Protein AF-A0A524NMQ7-F1 (afdb_monomer_lite)

Sequence (102 aa):
METVDLGTKFLVAGKKDRVLHVRIDRAEKRNALTQGMYRGLKRAAIIDADDAELDPTEHFPFRHFEQCRKVVVAAVNGLCHAGGLNLVMFSDVKRSTSPSPA

Secondary structure (DSSP, 8-state):
-EEE--SSTTEEEEEETTEEEEEE--GGGTTPPPHHHHHHHHHHHHHHHT-TTS-TT--STTHHHHT-SS--EEEE-S---THHHHHHHTSSEEEEPPPPP-

Structure (mmCIF, N/CA/C/O backbone):
data_AF-A0A524NMQ7-F1
#
_entry.id   AF-A0A524NMQ7-F1
#
loop_
_atom_site.group_PDB
_atom_site.id
_atom_site.type_symbol
_atom_site.label_atom_id
_atom_site.label_alt_id
_atom_site.label_comp_id
_atom_site.label_asym_id
_atom_site.label_entity_id
_atom_site.label_seq_id
_atom_site.pdbx_PDB_ins_code
_atom_site.Cartn_x
_atom_site.Cartn_y
_atom_site.Cartn_z
_atom_site.occupancy
_atom_site.B_iso_or_equiv
_atom_site.auth_seq_id
_atom_site.auth_comp_id
_atom_site.auth_asym_id
_atom_site.auth_atom_id
_atom_site.pdbx_PDB_model_num
ATOM 1 N N . MET A 1 1 ? -18.344 5.979 -2.464 1.00 75.19 1 MET A N 1
ATOM 2 C CA . MET A 1 1 ? -16.996 5.647 -1.964 1.00 75.19 1 MET A CA 1
ATOM 3 C C . MET A 1 1 ? -16.263 6.961 -1.849 1.00 75.19 1 MET A C 1
ATOM 5 O O . MET A 1 1 ? -16.106 7.634 -2.858 1.00 75.19 1 MET A O 1
ATOM 9 N N . GLU A 1 2 ? -15.959 7.377 -0.629 1.00 90.62 2 GLU A N 1
ATOM 10 C CA . GLU A 1 2 ? -15.279 8.645 -0.359 1.00 90.62 2 GLU A CA 1
ATOM 11 C C . GLU A 1 2 ? -13.802 8.493 -0.726 1.00 90.62 2 GLU A C 1
ATOM 13 O O . GLU A 1 2 ? -13.149 7.571 -0.244 1.00 90.62 2 GLU A O 1
ATOM 18 N N . THR A 1 3 ? -13.280 9.330 -1.618 1.00 94.19 3 THR A N 1
ATOM 19 C CA . THR A 1 3 ? -11.879 9.254 -2.054 1.00 94.19 3 THR A CA 1
ATOM 20 C C . THR A 1 3 ? -10.942 9.765 -0.968 1.00 94.19 3 THR A C 1
ATOM 22 O O . THR A 1 3 ? -11.207 10.806 -0.373 1.00 94.19 3 THR A O 1
ATOM 25 N N . VAL A 1 4 ? -9.818 9.080 -0.757 1.00 94.69 4 VAL A N 1
ATOM 26 C CA . VAL A 1 4 ? -8.792 9.483 0.215 1.00 94.69 4 VAL A CA 1
ATOM 27 C C . VAL A 1 4 ? -7.484 9.759 -0.515 1.00 94.69 4 VAL A C 1
ATOM 29 O O . VAL A 1 4 ? -6.976 8.896 -1.228 1.00 94.69 4 VAL A O 1
ATOM 32 N N . ASP A 1 5 ? -6.922 10.952 -0.318 1.00 94.88 5 ASP A N 1
ATOM 33 C CA . ASP A 1 5 ? -5.612 11.301 -0.867 1.00 94.88 5 ASP A CA 1
ATOM 34 C C . ASP A 1 5 ? -4.474 10.777 0.024 1.00 94.88 5 ASP A C 1
ATOM 36 O O . ASP A 1 5 ? -4.349 11.128 1.202 1.00 94.88 5 ASP A O 1
ATOM 40 N N . LEU A 1 6 ? -3.620 9.941 -0.570 1.00 93.25 6 LEU A N 1
ATOM 41 C CA . LEU A 1 6 ? -2.434 9.363 0.062 1.00 93.25 6 LEU A CA 1
ATOM 42 C C . LEU A 1 6 ? -1.122 10.011 -0.418 1.00 93.25 6 LEU A C 1
ATOM 44 O O . LEU A 1 6 ? -0.041 9.535 -0.076 1.00 93.25 6 LEU A O 1
ATOM 48 N N . GLY A 1 7 ? -1.188 11.098 -1.194 1.00 94.00 7 GLY A N 1
ATOM 49 C CA . GLY A 1 7 ? -0.025 11.871 -1.639 1.00 94.00 7 GLY A CA 1
ATOM 50 C C . GLY A 1 7 ? 0.725 11.268 -2.832 1.00 94.00 7 GLY A C 1
ATOM 51 O O . GLY A 1 7 ? 1.857 11.660 -3.119 1.00 94.00 7 GLY A O 1
ATOM 52 N N . THR A 1 8 ? 0.135 10.298 -3.533 1.00 95.69 8 THR A N 1
ATOM 53 C CA . THR A 1 8 ? 0.691 9.735 -4.769 1.00 95.69 8 THR A CA 1
ATOM 54 C C . THR A 1 8 ? -0.403 9.175 -5.670 1.00 95.69 8 THR A C 1
ATOM 56 O O . THR A 1 8 ? -1.327 8.519 -5.203 1.00 95.69 8 THR A O 1
ATOM 59 N N . LYS A 1 9 ? -0.257 9.355 -6.988 1.00 96.44 9 LYS A N 1
ATOM 60 C CA . LYS A 1 9 ? -1.185 8.802 -7.990 1.00 96.44 9 LYS A CA 1
ATOM 61 C C . LYS A 1 9 ? -1.172 7.271 -8.085 1.00 96.44 9 LYS A C 1
ATOM 63 O O . LYS A 1 9 ? -2.077 6.693 -8.665 1.00 96.44 9 LYS A O 1
ATOM 68 N N . PHE A 1 10 ? -0.130 6.627 -7.554 1.00 97.50 10 PHE A N 1
ATOM 69 C CA . PHE A 1 10 ? 0.054 5.173 -7.628 1.00 97.50 10 PHE A CA 1
ATOM 70 C C . PHE A 1 10 ? -0.629 4.415 -6.479 1.00 97.50 10 PHE A C 1
ATOM 72 O O . PHE A 1 10 ? -0.513 3.193 -6.397 1.00 97.50 10 PHE A O 1
ATOM 79 N N . LEU A 1 11 ? -1.305 5.126 -5.573 1.00 96.88 11 LEU A N 1
ATOM 80 C CA . LEU A 1 11 ? -2.167 4.550 -4.548 1.00 96.88 11 LEU A CA 1
ATOM 81 C C . LEU A 1 11 ? -3.562 5.139 -4.721 1.00 96.88 11 LEU A C 1
ATOM 83 O O . LEU A 1 11 ? -3.785 6.316 -4.453 1.00 96.88 11 LEU A O 1
ATOM 87 N N . VAL A 1 12 ? -4.500 4.312 -5.164 1.00 97.69 12 VAL A N 1
ATOM 88 C CA . VAL A 1 12 ? -5.900 4.710 -5.312 1.00 97.69 12 VAL A CA 1
ATOM 89 C C . VAL A 1 12 ? -6.642 4.254 -4.071 1.00 97.69 12 VAL A C 1
ATOM 91 O O . VAL A 1 12 ? -6.759 3.050 -3.838 1.00 97.69 12 VAL A O 1
ATOM 94 N N . ALA A 1 13 ? -7.118 5.203 -3.269 1.00 96.88 13 ALA A N 1
ATOM 95 C CA . ALA A 1 13 ? -7.752 4.905 -1.997 1.00 96.88 13 ALA A CA 1
ATOM 96 C C . ALA A 1 13 ? -9.154 5.495 -1.871 1.00 96.88 13 ALA A C 1
ATOM 98 O O . ALA A 1 13 ? -9.449 6.589 -2.358 1.00 96.88 13 ALA A O 1
ATOM 99 N N . GLY A 1 14 ? -10.021 4.767 -1.174 1.00 96.50 14 GLY A N 1
ATOM 100 C CA . GLY A 1 14 ? -11.323 5.282 -0.791 1.00 96.50 14 GLY A CA 1
ATOM 101 C C . GLY A 1 14 ? -11.995 4.476 0.308 1.00 96.50 14 GLY A C 1
ATOM 102 O O . GLY A 1 14 ? -11.757 3.276 0.460 1.00 96.50 14 GLY A O 1
ATOM 103 N N . LYS A 1 15 ? -12.844 5.154 1.079 1.00 94.81 15 LYS A N 1
ATOM 104 C CA . LYS A 1 15 ? -13.618 4.571 2.172 1.00 94.81 15 LYS A CA 1
ATOM 105 C C . LYS A 1 15 ? -14.996 4.141 1.683 1.00 94.81 15 LYS A C 1
ATOM 107 O O . LYS A 1 15 ? -15.699 4.875 0.974 1.00 94.81 15 LYS A O 1
ATOM 112 N N . LYS A 1 16 ? -15.380 2.926 2.061 1.00 95.00 16 LYS A N 1
ATOM 113 C CA . LYS A 1 16 ? -16.709 2.358 1.829 1.00 95.00 16 LYS A CA 1
ATOM 114 C C . LYS A 1 16 ? -17.047 1.423 2.986 1.00 95.00 16 LYS A C 1
ATOM 116 O O . LYS A 1 16 ? -16.212 0.618 3.368 1.00 95.00 16 LYS A O 1
ATOM 121 N N . ASP A 1 17 ? -18.247 1.548 3.550 1.00 92.00 17 ASP A N 1
ATOM 122 C CA . ASP A 1 17 ? -18.782 0.633 4.572 1.00 92.00 17 ASP A CA 1
ATOM 123 C C . ASP A 1 17 ? -17.814 0.368 5.746 1.00 92.00 17 ASP A C 1
ATOM 125 O O . ASP A 1 17 ? -17.655 -0.759 6.202 1.00 92.00 17 ASP A O 1
ATOM 129 N N . ARG A 1 18 ? -17.158 1.435 6.239 1.00 90.50 18 ARG A N 1
ATOM 130 C CA . ARG A 1 18 ? -16.128 1.420 7.307 1.00 90.50 18 ARG A CA 1
ATOM 131 C C . ARG A 1 18 ? -14.807 0.726 6.953 1.00 90.50 18 ARG A C 1
ATOM 133 O O . ARG A 1 18 ? -13.976 0.534 7.834 1.00 90.50 18 ARG A O 1
ATOM 140 N N . VAL A 1 19 ? -14.586 0.416 5.680 1.00 93.50 19 VAL A N 1
ATOM 141 C CA . VAL A 1 19 ? -13.334 -0.143 5.168 1.00 93.50 19 VAL A CA 1
ATOM 142 C C . VAL A 1 19 ? -12.619 0.898 4.314 1.00 93.50 19 VAL A C 1
ATOM 144 O O . VAL A 1 19 ? -13.184 1.432 3.353 1.00 93.50 19 VAL A O 1
ATOM 147 N N . LEU A 1 20 ? -11.359 1.181 4.647 1.00 95.19 20 LEU A N 1
ATOM 148 C CA . LEU A 1 20 ? -10.455 1.886 3.748 1.00 95.19 20 LEU A CA 1
ATOM 149 C C . LEU A 1 20 ? -9.872 0.885 2.747 1.00 95.19 20 LEU A C 1
ATOM 151 O O . LEU A 1 20 ? -9.072 0.022 3.098 1.00 95.19 20 LEU A O 1
ATOM 155 N N . HIS A 1 21 ? -10.249 1.024 1.481 1.00 96.00 21 HIS A N 1
ATOM 156 C CA . HIS A 1 21 ? -9.632 0.272 0.399 1.00 96.00 21 HIS A CA 1
ATOM 157 C C . HIS A 1 21 ? -8.459 1.066 -0.160 1.00 96.00 21 HIS A C 1
ATOM 159 O O . HIS A 1 21 ? -8.629 2.227 -0.526 1.00 96.00 21 HIS A O 1
ATOM 165 N N . VAL A 1 22 ? -7.295 0.426 -0.277 1.00 96.19 22 VAL A N 1
ATOM 166 C CA . VAL A 1 22 ? -6.114 0.988 -0.940 1.00 96.19 22 VAL A CA 1
ATOM 167 C C . VAL A 1 22 ? -5.672 0.037 -2.041 1.00 96.19 22 VAL A C 1
ATOM 169 O O . VAL A 1 22 ? -5.381 -1.131 -1.790 1.00 96.19 22 VAL A O 1
ATOM 172 N N . ARG A 1 23 ? -5.613 0.537 -3.273 1.00 96.56 23 ARG A N 1
ATOM 173 C CA . ARG A 1 23 ? -5.141 -0.208 -4.439 1.00 96.56 23 ARG A CA 1
ATOM 174 C C . ARG A 1 23 ? -3.801 0.349 -4.891 1.00 96.56 23 ARG A C 1
ATOM 176 O O . ARG A 1 23 ? -3.689 1.534 -5.197 1.00 96.56 23 ARG A O 1
ATOM 183 N N . ILE A 1 24 ? -2.799 -0.522 -4.954 1.00 96.38 24 ILE A N 1
ATOM 184 C CA . ILE A 1 24 ? -1.503 -0.206 -5.553 1.00 96.38 24 ILE A CA 1
ATOM 185 C C . ILE A 1 24 ? -1.675 -0.255 -7.073 1.00 96.38 24 ILE A C 1
ATOM 187 O O . ILE A 1 24 ? -1.982 -1.311 -7.626 1.00 96.38 24 ILE A O 1
ATOM 191 N N . ASP A 1 25 ? -1.515 0.892 -7.726 1.00 97.12 25 ASP A N 1
ATOM 192 C CA . ASP A 1 25 ? -1.825 1.094 -9.142 1.00 97.12 25 ASP A CA 1
ATOM 193 C C . ASP A 1 25 ? -0.596 1.585 -9.909 1.00 97.12 25 ASP A C 1
ATOM 195 O O . ASP A 1 25 ? -0.471 2.757 -10.262 1.00 97.12 25 ASP A O 1
ATOM 199 N N . ARG A 1 26 ? 0.370 0.679 -10.090 1.00 96.44 26 ARG A N 1
ATOM 200 C CA . ARG A 1 26 ? 1.615 0.917 -10.833 1.00 96.44 26 ARG A CA 1
ATOM 201 C C . ARG A 1 26 ? 1.994 -0.321 -11.648 1.00 96.44 26 ARG A C 1
ATOM 203 O O . ARG A 1 26 ? 3.107 -0.858 -11.548 1.00 96.44 26 ARG A O 1
ATOM 210 N N . ALA A 1 27 ? 1.021 -0.837 -12.396 1.00 94.50 27 ALA A N 1
ATOM 211 C CA . ALA A 1 27 ? 1.122 -2.104 -13.116 1.00 94.50 27 ALA A CA 1
ATOM 212 C C . ALA A 1 27 ? 2.286 -2.124 -14.122 1.00 94.50 27 ALA A C 1
ATOM 214 O O . ALA A 1 27 ? 2.992 -3.126 -14.235 1.00 94.50 27 ALA A O 1
ATOM 215 N N . GLU A 1 28 ? 2.575 -0.991 -14.765 1.00 95.94 28 GLU A N 1
ATOM 216 C CA . GLU A 1 28 ? 3.662 -0.815 -15.732 1.00 95.94 28 GLU A CA 1
ATOM 217 C C . GLU A 1 28 ? 5.058 -1.010 -15.119 1.00 95.94 28 GLU A C 1
ATOM 219 O O . GLU A 1 28 ? 6.040 -1.240 -15.827 1.00 95.94 28 GLU A O 1
ATOM 224 N N . LYS A 1 29 ? 5.158 -0.953 -13.786 1.00 96.19 29 LYS A N 1
ATOM 225 C CA . LYS A 1 29 ? 6.369 -1.276 -13.018 1.00 96.19 29 LYS A CA 1
ATOM 226 C C . LYS A 1 29 ? 6.151 -2.442 -12.058 1.00 96.19 29 LYS A C 1
ATOM 228 O O . LYS A 1 29 ? 6.873 -2.550 -11.067 1.00 96.19 29 LYS A O 1
ATOM 233 N N . ARG A 1 30 ? 5.179 -3.318 -12.344 1.00 94.62 30 ARG A N 1
ATOM 234 C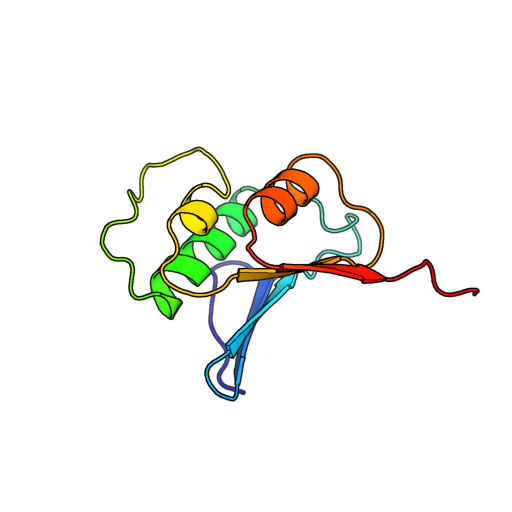 CA . ARG A 1 30 ? 4.839 -4.497 -11.526 1.00 94.62 30 ARG A CA 1
ATOM 235 C C . ARG A 1 30 ? 4.586 -4.139 -10.057 1.00 94.62 30 ARG A C 1
ATOM 237 O O . ARG A 1 30 ? 5.004 -4.864 -9.162 1.00 94.62 30 ARG A O 1
ATOM 244 N N . ASN A 1 31 ? 3.963 -2.986 -9.811 1.00 96.00 31 ASN A N 1
ATOM 245 C CA . ASN A 1 31 ? 3.681 -2.462 -8.474 1.00 96.00 31 ASN A CA 1
ATOM 246 C C . ASN A 1 31 ? 4.918 -2.270 -7.576 1.00 96.00 31 ASN A C 1
ATOM 248 O O . ASN A 1 31 ? 4.787 -2.209 -6.355 1.00 96.00 31 ASN A O 1
ATOM 252 N N . ALA A 1 32 ? 6.116 -2.115 -8.157 1.00 95.50 32 ALA A N 1
ATOM 253 C CA . ALA A 1 32 ? 7.315 -1.778 -7.394 1.00 95.50 32 ALA A CA 1
ATOM 254 C C . ALA A 1 32 ? 7.088 -0.482 -6.593 1.00 95.50 32 ALA A C 1
ATOM 256 O O . ALA A 1 32 ? 6.786 0.569 -7.169 1.00 95.50 32 ALA A O 1
ATOM 257 N N . LEU A 1 33 ? 7.223 -0.559 -5.269 1.00 93.38 33 LEU A N 1
ATOM 258 C CA . LEU A 1 33 ? 6.882 0.533 -4.362 1.00 93.38 33 LEU A CA 1
ATOM 259 C C . LEU A 1 33 ? 7.982 1.598 -4.343 1.00 93.38 33 LEU A C 1
ATOM 261 O O . LEU A 1 33 ? 9.164 1.299 -4.193 1.00 93.38 33 LEU A O 1
ATOM 265 N N . THR A 1 34 ? 7.580 2.856 -4.511 1.00 93.94 34 THR A N 1
ATOM 266 C CA . THR A 1 34 ? 8.464 4.023 -4.373 1.00 93.94 34 THR A CA 1
ATOM 267 C C . THR A 1 34 ? 8.398 4.582 -2.951 1.00 93.94 34 THR A C 1
ATOM 269 O O . THR A 1 34 ? 7.452 4.297 -2.216 1.00 93.94 34 THR A O 1
ATOM 272 N N . GLN A 1 35 ? 9.329 5.467 -2.580 1.00 90.75 35 GLN A N 1
ATOM 273 C CA . GLN A 1 35 ? 9.280 6.136 -1.273 1.00 90.75 35 GLN A CA 1
ATOM 274 C C . GLN A 1 35 ? 7.973 6.914 -1.050 1.00 90.75 35 GLN A C 1
ATOM 276 O O . GLN A 1 35 ? 7.437 6.922 0.056 1.00 90.75 35 GLN A O 1
ATOM 281 N N . GLY A 1 36 ? 7.428 7.536 -2.102 1.00 92.12 36 GLY A N 1
ATOM 282 C CA . GLY A 1 36 ? 6.131 8.213 -2.035 1.00 92.12 36 GLY A CA 1
ATOM 283 C C . GLY A 1 36 ? 4.982 7.252 -1.720 1.00 92.12 36 GLY A C 1
ATOM 284 O O . GLY A 1 36 ? 4.091 7.593 -0.952 1.00 92.12 36 GLY A O 1
ATOM 285 N N . MET A 1 37 ? 5.039 6.023 -2.235 1.00 93.56 37 MET A N 1
ATOM 286 C CA . MET A 1 37 ? 4.038 4.993 -1.946 1.00 93.56 37 MET A CA 1
ATOM 287 C C . MET A 1 37 ? 4.179 4.443 -0.524 1.00 93.56 37 MET A C 1
ATOM 289 O O . MET A 1 37 ? 3.168 4.268 0.145 1.00 93.56 37 MET A O 1
ATOM 293 N N . TYR A 1 38 ? 5.399 4.242 -0.011 1.00 91.38 38 TYR A N 1
ATOM 294 C CA . TYR A 1 38 ? 5.581 3.865 1.399 1.00 91.38 38 TYR A CA 1
ATOM 295 C C . TYR A 1 38 ? 4.998 4.921 2.348 1.00 91.38 38 TYR A C 1
ATOM 297 O O . TYR A 1 38 ? 4.260 4.581 3.271 1.00 91.38 38 TYR A O 1
ATOM 305 N N . ARG A 1 39 ? 5.249 6.211 2.078 1.00 89.06 39 ARG A N 1
ATOM 306 C CA . ARG A 1 39 ? 4.649 7.318 2.844 1.00 89.06 39 ARG A CA 1
ATOM 307 C C . ARG A 1 39 ? 3.124 7.341 2.729 1.00 89.06 39 ARG A C 1
ATOM 309 O O . ARG A 1 39 ? 2.451 7.578 3.726 1.00 89.06 39 ARG A O 1
ATOM 316 N N . GLY A 1 40 ? 2.579 7.069 1.545 1.00 91.44 40 GLY A N 1
ATOM 317 C CA . GLY A 1 40 ? 1.133 7.009 1.341 1.00 91.44 40 GLY A CA 1
ATOM 318 C C . GLY A 1 40 ? 0.461 5.845 2.075 1.00 91.44 40 GLY A C 1
ATOM 319 O O . GLY A 1 40 ? -0.593 6.032 2.674 1.00 91.44 40 GLY A O 1
ATOM 320 N N . LEU A 1 41 ? 1.094 4.669 2.118 1.00 90.56 41 LEU A N 1
ATOM 321 C CA . LEU A 1 41 ? 0.609 3.527 2.903 1.00 90.56 41 LEU A CA 1
ATOM 322 C C . LEU A 1 41 ? 0.663 3.807 4.411 1.00 90.56 41 LEU A C 1
ATOM 324 O O . LEU A 1 41 ? -0.301 3.521 5.115 1.00 90.56 41 LEU A O 1
ATOM 328 N N . LYS A 1 42 ? 1.727 4.458 4.896 1.00 87.31 42 LYS A N 1
ATOM 329 C CA . LYS A 1 42 ? 1.798 4.956 6.280 1.00 87.31 42 LYS A CA 1
ATOM 330 C C . LYS A 1 42 ? 0.661 5.935 6.590 1.00 87.31 42 LYS A C 1
ATOM 332 O O . LYS A 1 42 ? -0.011 5.810 7.608 1.00 87.31 42 LYS A O 1
ATOM 337 N N . ARG A 1 43 ? 0.406 6.886 5.688 1.00 88.06 43 ARG A N 1
ATOM 338 C CA . ARG A 1 43 ? -0.693 7.854 5.817 1.00 88.06 43 ARG A CA 1
ATOM 339 C C . ARG A 1 43 ? -2.065 7.174 5.860 1.00 88.06 43 ARG A C 1
ATOM 341 O O . ARG A 1 43 ? -2.924 7.631 6.605 1.00 88.06 43 ARG A O 1
ATOM 348 N N . ALA A 1 44 ? -2.262 6.088 5.112 1.00 89.81 44 ALA A N 1
ATOM 349 C CA . ALA A 1 44 ? -3.498 5.307 5.150 1.00 89.81 44 ALA A CA 1
ATOM 350 C C . ALA A 1 44 ? -3.765 4.716 6.545 1.00 89.81 44 ALA A C 1
ATOM 352 O O . ALA A 1 44 ? -4.888 4.828 7.034 1.00 89.81 44 ALA A O 1
ATOM 353 N N . ALA A 1 45 ? -2.735 4.156 7.194 1.00 86.06 45 ALA A N 1
ATOM 354 C CA . ALA A 1 45 ? -2.840 3.640 8.560 1.00 86.06 45 ALA A CA 1
ATOM 355 C C . ALA A 1 45 ? -3.211 4.75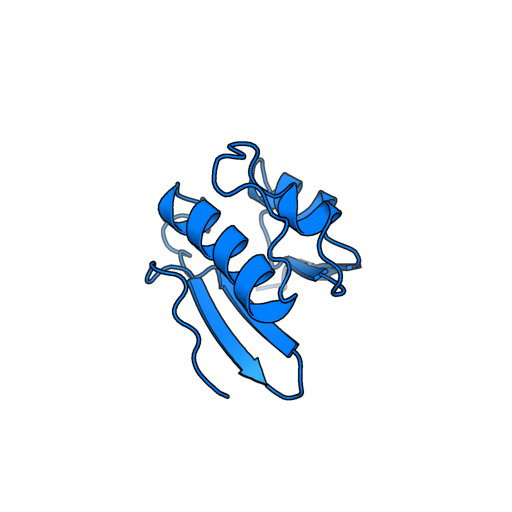2 9.555 1.00 86.06 45 ALA A C 1
ATOM 357 O O . ALA A 1 45 ? -4.186 4.611 10.284 1.00 86.06 45 ALA A O 1
ATOM 358 N N . ILE A 1 46 ? -2.510 5.892 9.508 1.00 84.06 46 ILE A N 1
ATOM 359 C CA . ILE A 1 46 ? -2.759 7.035 10.407 1.00 84.06 46 ILE A CA 1
ATOM 360 C C . ILE A 1 46 ? -4.191 7.573 10.249 1.00 84.06 46 ILE A C 1
ATOM 362 O O . ILE A 1 46 ? -4.906 7.719 11.234 1.00 84.06 46 ILE A O 1
ATOM 366 N N . ILE A 1 47 ? -4.629 7.849 9.012 1.00 84.69 47 ILE A N 1
ATOM 367 C CA . ILE A 1 47 ? -5.944 8.460 8.735 1.00 84.69 47 ILE A CA 1
ATOM 368 C C . ILE A 1 47 ? -7.097 7.544 9.133 1.00 84.69 47 ILE A C 1
ATOM 370 O O . ILE A 1 47 ? -8.173 8.023 9.495 1.00 84.69 47 ILE A O 1
ATOM 374 N N . ASP A 1 48 ? -6.937 6.233 8.959 1.00 84.00 48 ASP A N 1
ATOM 375 C CA . ASP A 1 48 ? -8.037 5.319 9.219 1.00 84.00 48 ASP A CA 1
ATOM 376 C C . ASP A 1 48 ? -8.053 4.820 10.658 1.00 84.00 48 ASP A C 1
ATOM 378 O O . ASP A 1 48 ? -9.124 4.807 11.258 1.00 84.00 48 ASP A O 1
ATOM 382 N N . ALA A 1 49 ? -6.911 4.439 11.226 1.00 79.12 49 ALA A N 1
ATOM 383 C CA . ALA A 1 49 ? -6.839 3.902 12.583 1.00 79.12 49 ALA A CA 1
ATOM 384 C C . ALA A 1 49 ? -6.822 4.981 13.684 1.00 79.12 49 ALA A C 1
ATOM 386 O O . ALA A 1 49 ? -6.900 4.638 14.867 1.00 79.12 49 ALA A O 1
ATOM 387 N N . ASP A 1 50 ? -6.754 6.264 13.299 1.00 71.12 50 ASP A N 1
ATOM 388 C CA . ASP A 1 50 ? -6.582 7.408 14.209 1.00 71.12 50 ASP A CA 1
ATOM 389 C C . ASP A 1 50 ? -5.371 7.213 15.143 1.00 71.12 50 ASP A C 1
ATOM 391 O O . ASP A 1 50 ? -5.369 7.545 16.331 1.00 71.12 50 ASP A O 1
ATOM 395 N N . ASP A 1 51 ? -4.337 6.555 14.613 1.00 67.38 51 ASP A N 1
ATOM 396 C CA . ASP A 1 51 ? -3.139 6.181 15.356 1.00 67.38 51 ASP A CA 1
ATOM 397 C C . ASP A 1 51 ? -2.157 7.361 15.370 1.00 67.38 51 ASP A C 1
ATOM 399 O O . ASP A 1 51 ? -1.177 7.416 14.624 1.00 67.38 51 ASP A O 1
ATOM 403 N N . ALA A 1 52 ? -2.449 8.334 16.238 1.00 61.09 52 ALA A N 1
ATOM 404 C CA . ALA A 1 52 ? -1.609 9.507 16.486 1.00 61.09 52 ALA A CA 1
ATOM 405 C C . ALA A 1 52 ? -0.237 9.164 17.108 1.00 61.09 52 ALA A C 1
ATOM 407 O O . ALA A 1 52 ? 0.665 9.998 17.083 1.00 61.09 52 ALA A O 1
ATOM 408 N N . GLU A 1 53 ? -0.064 7.947 17.636 1.00 58.62 53 GLU A N 1
ATOM 409 C CA . GLU A 1 53 ? 1.198 7.479 18.235 1.00 58.62 53 GLU A CA 1
ATOM 410 C C . GLU A 1 53 ? 2.207 6.927 17.215 1.00 58.62 53 GLU A C 1
ATOM 412 O O . GLU A 1 53 ? 3.320 6.546 17.577 1.00 58.62 53 GLU A O 1
ATOM 417 N N . LEU A 1 54 ? 1.859 6.890 15.926 1.00 64.06 54 LEU A N 1
ATOM 418 C CA . LEU A 1 54 ? 2.774 6.412 14.893 1.00 64.06 54 LEU A CA 1
ATOM 419 C C . LEU A 1 54 ? 3.890 7.434 14.668 1.00 64.06 54 LEU A C 1
ATOM 421 O O . LEU A 1 54 ? 3.663 8.494 14.084 1.00 64.06 54 LEU A O 1
ATOM 425 N N . ASP A 1 55 ? 5.115 7.075 15.063 1.00 67.00 55 ASP A N 1
ATOM 426 C CA . ASP A 1 55 ? 6.301 7.910 14.866 1.00 67.00 55 ASP A CA 1
ATOM 427 C C . ASP A 1 55 ? 6.428 8.314 13.379 1.00 67.00 55 ASP A C 1
ATOM 429 O O . ASP A 1 55 ? 6.644 7.452 12.507 1.00 67.00 55 ASP A O 1
ATOM 433 N N . PRO A 1 56 ? 6.297 9.614 13.040 1.00 59.66 56 PRO A N 1
ATOM 434 C CA . PRO A 1 56 ? 6.380 10.103 11.668 1.00 59.66 56 PRO A CA 1
ATOM 435 C C . PRO A 1 56 ? 7.781 9.917 11.070 1.00 59.66 56 PRO A C 1
ATOM 437 O O . PRO A 1 56 ? 7.899 9.833 9.843 1.00 59.66 56 PRO A O 1
ATOM 440 N N . THR A 1 57 ? 8.802 9.753 11.910 1.00 65.62 57 THR A N 1
ATOM 441 C CA . THR A 1 57 ? 10.202 9.523 11.548 1.00 65.62 57 THR A CA 1
ATOM 442 C C . THR A 1 57 ? 10.576 8.049 11.434 1.00 65.62 57 THR A C 1
ATOM 444 O O . THR A 1 57 ? 11.667 7.763 10.957 1.00 65.62 57 THR A O 1
ATOM 447 N N . GLU A 1 58 ? 9.693 7.100 11.762 1.00 69.19 58 GLU A N 1
ATOM 448 C CA . GLU A 1 58 ? 9.993 5.675 11.576 1.00 69.19 58 GLU A CA 1
ATOM 449 C C . GLU A 1 58 ? 10.214 5.378 10.081 1.00 69.19 58 GLU A C 1
ATOM 451 O O . GLU A 1 58 ? 9.305 5.537 9.250 1.00 69.19 58 GLU A O 1
ATOM 456 N N . HIS A 1 59 ? 11.446 4.973 9.752 1.00 65.94 59 HIS A N 1
ATOM 457 C CA . HIS A 1 59 ? 11.902 4.672 8.390 1.00 65.94 59 HIS A CA 1
ATOM 458 C C . HIS A 1 59 ? 11.669 3.214 7.997 1.00 65.94 59 HIS A C 1
ATOM 460 O O . HIS A 1 59 ? 11.823 2.888 6.820 1.00 65.94 59 HIS A O 1
ATOM 466 N N . PHE A 1 60 ? 11.304 2.346 8.946 1.00 67.56 60 PHE A N 1
ATOM 467 C CA . PHE A 1 60 ? 10.999 0.949 8.668 1.00 67.56 60 PHE A CA 1
ATOM 468 C C . PHE A 1 60 ? 9.635 0.852 7.978 1.00 67.56 60 PHE A C 1
ATOM 470 O O . PHE A 1 60 ? 8.597 1.070 8.610 1.00 67.56 60 PHE A O 1
ATOM 477 N N . PRO A 1 61 ? 9.606 0.567 6.664 1.00 64.56 61 PRO A N 1
ATOM 478 C CA . PRO A 1 61 ? 8.355 0.512 5.935 1.00 64.56 61 PRO A CA 1
ATOM 479 C C . PRO A 1 61 ? 7.513 -0.640 6.499 1.00 64.56 61 PRO A C 1
ATOM 481 O O . PRO A 1 61 ? 8.034 -1.729 6.724 1.00 64.56 61 PRO A O 1
ATOM 484 N N . PHE A 1 62 ? 6.218 -0.383 6.704 1.00 71.88 62 PHE A N 1
ATOM 485 C CA . PHE A 1 62 ? 5.177 -1.345 7.115 1.00 71.88 62 PHE A CA 1
ATOM 486 C C . PHE A 1 62 ? 5.069 -1.715 8.591 1.00 71.88 62 PHE A C 1
ATOM 488 O O . PHE A 1 62 ? 4.047 -2.286 8.960 1.00 71.88 62 PHE A O 1
ATOM 495 N N . ARG A 1 63 ? 6.006 -1.309 9.453 1.00 75.38 63 ARG A N 1
ATOM 496 C CA . ARG A 1 63 ? 5.870 -1.522 10.904 1.00 75.38 63 ARG A CA 1
ATOM 497 C C . ARG A 1 63 ? 4.616 -0.860 11.488 1.00 75.38 63 ARG A C 1
ATOM 499 O O . ARG A 1 63 ? 4.008 -1.379 12.412 1.00 75.38 63 ARG A O 1
ATOM 506 N N . HIS A 1 64 ? 4.160 0.242 10.889 1.00 75.06 64 HIS A N 1
ATOM 507 C CA . HIS A 1 64 ? 2.896 0.884 11.265 1.00 75.06 64 HIS A CA 1
ATOM 508 C C . HIS A 1 64 ? 1.678 -0.030 11.100 1.00 75.06 64 HIS A C 1
ATOM 510 O O . HIS A 1 64 ? 0.693 0.168 11.795 1.00 75.06 64 HIS A O 1
ATOM 516 N N . PHE A 1 65 ? 1.728 -1.023 10.206 1.00 82.44 65 PHE A N 1
ATOM 517 C CA . PHE A 1 65 ? 0.647 -1.999 10.071 1.00 82.44 65 PHE A CA 1
ATOM 518 C C . PHE A 1 65 ? 0.664 -3.047 11.186 1.00 82.44 65 PHE A C 1
ATOM 520 O O . PHE A 1 65 ? -0.405 -3.480 11.589 1.00 82.44 65 PHE A O 1
ATOM 527 N N . GLU A 1 66 ? 1.832 -3.369 11.751 1.00 80.25 66 GLU A N 1
ATOM 528 C CA . GLU A 1 66 ? 1.952 -4.236 12.935 1.00 80.25 66 GLU A CA 1
ATOM 529 C C . GLU A 1 66 ? 1.282 -3.623 14.174 1.00 80.25 66 GLU A C 1
ATOM 531 O O . GLU A 1 66 ? 0.745 -4.331 15.019 1.00 80.25 66 GLU A O 1
ATOM 536 N N . GLN A 1 67 ? 1.324 -2.294 14.284 1.00 78.50 67 GLN A N 1
ATOM 537 C CA . GLN A 1 67 ? 0.800 -1.536 15.425 1.00 78.50 67 GLN A CA 1
ATOM 538 C C . GLN A 1 67 ? -0.587 -0.938 15.162 1.00 78.50 67 GLN A C 1
ATOM 540 O O . GLN A 1 67 ? -1.152 -0.283 16.035 1.00 78.50 67 GLN A O 1
ATOM 545 N N . CYS A 1 68 ? -1.126 -1.140 13.959 1.00 83.19 68 CYS A N 1
ATOM 546 C CA . CYS A 1 68 ? -2.397 -0.572 13.546 1.00 83.19 68 CYS A CA 1
ATOM 547 C C . CYS A 1 68 ? -3.532 -1.163 14.387 1.00 83.19 68 CYS A C 1
ATOM 549 O O . CYS A 1 68 ? -3.727 -2.376 14.423 1.00 83.19 68 CYS A O 1
ATOM 551 N N . ARG A 1 69 ? -4.349 -0.312 15.018 1.00 86.31 69 ARG A N 1
ATOM 552 C CA . ARG A 1 69 ? -5.503 -0.781 15.821 1.00 86.31 69 ARG A CA 1
ATOM 553 C C . ARG A 1 69 ? -6.648 -1.366 14.988 1.00 86.31 69 ARG A C 1
ATOM 555 O O . ARG A 1 69 ? -7.613 -1.897 15.538 1.00 86.31 69 ARG A O 1
ATOM 562 N N . LYS A 1 70 ? -6.579 -1.237 13.662 1.00 89.12 70 LYS A N 1
ATOM 563 C CA . LYS A 1 70 ? -7.553 -1.786 12.714 1.00 89.12 70 LYS A CA 1
ATOM 564 C C . LYS A 1 70 ? -6.993 -3.004 11.997 1.00 89.12 70 LYS A C 1
ATOM 566 O O . LYS A 1 70 ? -5.833 -2.997 11.609 1.00 89.12 70 LYS A O 1
ATOM 571 N N . VAL A 1 71 ? -7.871 -3.970 11.721 1.00 92.38 71 VAL A N 1
ATOM 572 C CA . VAL A 1 71 ? -7.542 -5.170 10.940 1.00 92.38 71 VAL A CA 1
ATOM 573 C C . VAL A 1 71 ? -7.082 -4.786 9.530 1.00 92.38 71 VAL A C 1
ATOM 575 O O . VAL A 1 71 ? -7.849 -4.216 8.748 1.00 92.38 71 VAL A O 1
ATOM 578 N N . VAL A 1 72 ? -5.850 -5.147 9.186 1.00 93.44 72 VAL A N 1
ATOM 579 C CA . VAL A 1 72 ? -5.238 -4.944 7.872 1.00 93.44 72 VAL A CA 1
ATOM 580 C C . VAL A 1 72 ? -5.390 -6.214 7.037 1.00 93.44 72 VAL A C 1
ATOM 582 O O . VAL A 1 72 ? -4.902 -7.286 7.397 1.00 93.44 72 VAL A O 1
ATOM 585 N N . VAL A 1 73 ? -6.037 -6.097 5.876 1.00 95.44 73 VAL A N 1
ATOM 586 C CA . VAL A 1 73 ? -6.212 -7.211 4.930 1.00 95.44 73 VAL A CA 1
ATOM 587 C C . VAL A 1 73 ? -5.370 -6.975 3.680 1.00 95.44 73 VAL A C 1
ATOM 589 O O . VAL A 1 73 ? -5.615 -6.029 2.930 1.00 95.44 73 VAL A O 1
ATOM 592 N N . ALA A 1 74 ? -4.412 -7.862 3.412 1.00 95.50 74 ALA A N 1
ATOM 593 C CA . ALA A 1 74 ? -3.622 -7.849 2.186 1.00 95.50 74 ALA A CA 1
ATOM 594 C C . ALA A 1 74 ? -4.197 -8.828 1.150 1.00 95.50 74 ALA A C 1
ATOM 596 O O . ALA A 1 74 ? -4.199 -10.046 1.345 1.00 95.50 74 ALA A O 1
ATOM 597 N N . ALA A 1 75 ? -4.652 -8.289 0.018 1.00 96.25 75 ALA A N 1
ATOM 598 C CA . ALA A 1 75 ? -5.080 -9.064 -1.143 1.00 96.25 75 ALA A CA 1
ATOM 599 C C . ALA A 1 75 ? -4.010 -8.999 -2.244 1.00 96.25 75 ALA A C 1
ATOM 601 O O . ALA A 1 75 ? -3.763 -7.943 -2.828 1.00 96.25 75 ALA A O 1
ATOM 602 N N . VAL A 1 76 ? -3.373 -10.133 -2.526 1.00 94.88 76 VAL A N 1
ATOM 603 C CA . VAL A 1 76 ? -2.258 -10.256 -3.470 1.00 94.88 76 VAL A CA 1
ATOM 604 C C . VAL A 1 76 ? -2.741 -10.911 -4.759 1.00 94.88 76 VAL A C 1
ATOM 606 O O . VAL A 1 76 ? -3.141 -12.075 -4.762 1.00 94.88 76 VAL A O 1
ATOM 609 N N . ASN A 1 77 ? -2.651 -10.170 -5.864 1.00 92.81 77 ASN A N 1
ATOM 610 C CA . ASN A 1 77 ? -2.928 -10.672 -7.207 1.00 92.81 77 ASN A CA 1
ATOM 611 C C . ASN A 1 77 ? -1.624 -10.759 -8.016 1.00 92.81 77 ASN A C 1
ATOM 613 O O . ASN A 1 77 ? -1.257 -9.822 -8.726 1.00 92.81 77 ASN A O 1
ATOM 617 N N . GLY A 1 78 ? -0.898 -11.869 -7.861 1.00 90.44 78 GLY A N 1
ATOM 618 C CA . GLY A 1 78 ? 0.346 -12.141 -8.584 1.00 90.44 78 GLY A CA 1
ATOM 619 C C . GLY A 1 78 ? 1.614 -11.928 -7.753 1.00 90.44 78 GLY A C 1
ATOM 620 O O . GLY A 1 78 ? 1.716 -12.403 -6.624 1.00 90.44 78 GLY A O 1
ATOM 621 N N . LEU A 1 79 ? 2.619 -11.273 -8.344 1.00 91.56 79 LEU A N 1
ATOM 622 C CA . LEU A 1 79 ? 3.966 -11.164 -7.772 1.00 91.56 79 LEU A CA 1
ATOM 623 C C . LEU A 1 79 ? 3.972 -10.418 -6.430 1.00 91.56 79 LEU A C 1
ATOM 625 O O . LEU A 1 79 ? 3.477 -9.299 -6.320 1.00 91.56 79 LEU A O 1
ATOM 629 N N . CYS A 1 80 ? 4.625 -11.015 -5.434 1.00 93.62 80 CYS A N 1
ATOM 630 C CA . CYS A 1 80 ? 4.793 -10.45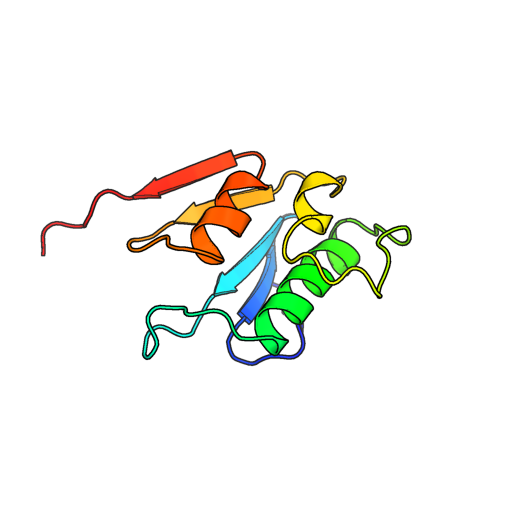2 -4.101 1.00 93.62 80 CYS A CA 1
ATOM 631 C C . CYS A 1 80 ? 6.241 -10.657 -3.643 1.00 93.62 80 CYS A C 1
ATOM 633 O O . CYS A 1 80 ? 6.618 -11.739 -3.204 1.00 93.62 80 CYS A O 1
ATOM 635 N N . HIS A 1 81 ? 7.081 -9.635 -3.817 1.00 92.75 81 HIS A N 1
ATOM 636 C CA . HIS A 1 81 ? 8.519 -9.720 -3.547 1.00 92.75 81 HIS A CA 1
ATOM 637 C C . HIS A 1 81 ? 8.995 -8.503 -2.743 1.00 92.75 81 HIS A C 1
ATOM 639 O O . HIS A 1 81 ? 8.454 -7.404 -2.896 1.00 92.75 81 HIS A O 1
ATOM 645 N N . ALA A 1 82 ? 10.028 -8.695 -1.915 1.00 91.44 82 ALA A N 1
ATOM 646 C CA . ALA A 1 82 ? 10.696 -7.654 -1.129 1.00 91.44 82 ALA A CA 1
ATOM 647 C 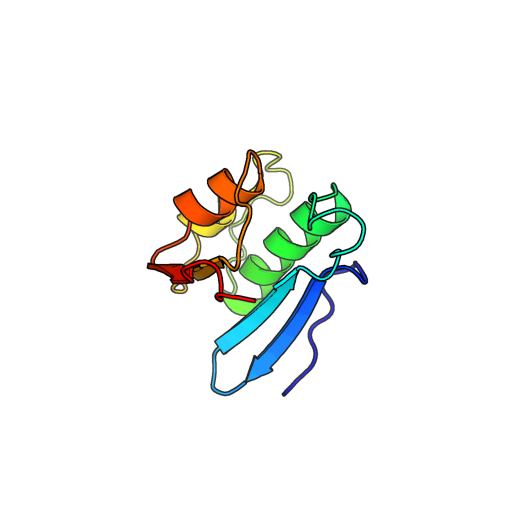C . ALA A 1 82 ? 9.691 -6.806 -0.333 1.00 91.44 82 ALA A C 1
ATOM 649 O O . ALA A 1 82 ? 8.995 -7.337 0.528 1.00 91.44 82 ALA A O 1
ATOM 650 N N . GLY A 1 83 ? 9.573 -5.509 -0.637 1.00 88.81 83 GLY A N 1
ATOM 651 C CA . GLY A 1 83 ? 8.639 -4.614 0.047 1.00 88.81 83 GLY A CA 1
ATOM 652 C C . GLY A 1 83 ? 7.182 -5.083 -0.026 1.00 88.81 83 GLY A C 1
ATOM 653 O O . GLY A 1 83 ? 6.451 -4.938 0.945 1.00 88.81 83 GLY A O 1
ATOM 654 N N . GLY A 1 84 ? 6.770 -5.716 -1.130 1.00 90.75 84 GLY A N 1
ATOM 655 C CA . GLY A 1 84 ? 5.429 -6.294 -1.240 1.00 90.75 84 GLY A CA 1
ATOM 656 C C . GLY A 1 84 ? 5.212 -7.481 -0.296 1.00 90.75 84 GLY A C 1
ATOM 657 O O . GLY A 1 84 ? 4.138 -7.601 0.281 1.00 90.75 84 GLY A O 1
ATOM 658 N N . LEU A 1 85 ? 6.236 -8.319 -0.094 1.00 92.00 85 LEU A N 1
ATOM 659 C CA . LEU A 1 85 ? 6.175 -9.434 0.857 1.00 92.00 85 LEU A CA 1
ATOM 660 C C . LEU A 1 85 ? 6.154 -8.918 2.297 1.00 92.00 85 LEU A C 1
ATOM 662 O O . LEU A 1 85 ? 5.364 -9.390 3.100 1.00 92.00 85 LEU A O 1
ATOM 666 N N . ASN A 1 86 ? 6.967 -7.908 2.598 1.00 90.69 86 ASN A N 1
ATOM 667 C CA . ASN A 1 86 ? 7.008 -7.260 3.904 1.00 90.69 86 ASN A CA 1
ATOM 668 C C . ASN A 1 86 ? 5.623 -6.679 4.289 1.00 90.69 86 ASN A C 1
ATOM 670 O O . ASN A 1 86 ? 5.085 -7.022 5.340 1.00 90.69 86 ASN A O 1
ATOM 674 N N . LEU A 1 87 ? 4.976 -5.937 3.378 1.00 89.75 87 LEU A N 1
ATOM 675 C CA . LEU A 1 87 ? 3.593 -5.462 3.547 1.00 89.75 87 LEU A CA 1
ATOM 676 C C . LE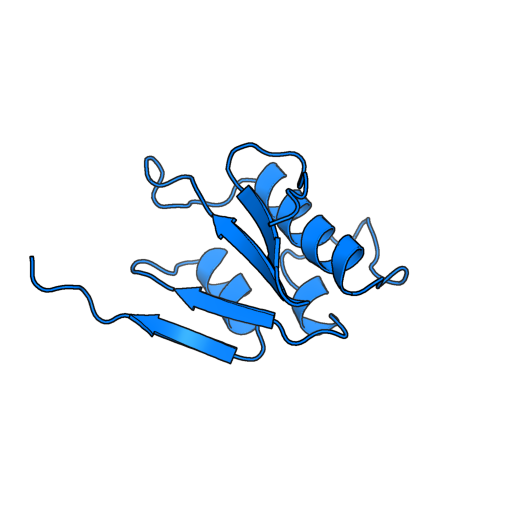U A 1 87 ? 2.614 -6.596 3.896 1.00 89.75 87 LEU A C 1
ATOM 678 O O . LEU A 1 87 ? 1.765 -6.443 4.768 1.00 89.75 87 LEU A O 1
ATOM 682 N N . VAL A 1 88 ? 2.718 -7.731 3.203 1.00 92.81 88 VAL A N 1
ATOM 683 C CA . VAL A 1 88 ? 1.846 -8.892 3.427 1.00 92.81 88 VAL A CA 1
ATOM 684 C C . VAL A 1 88 ? 2.129 -9.543 4.779 1.00 92.81 88 VAL A C 1
ATOM 686 O O . VAL A 1 88 ? 1.184 -9.905 5.478 1.00 92.81 88 VAL A O 1
ATOM 689 N N . MET A 1 89 ? 3.397 -9.654 5.178 1.00 91.50 89 MET A N 1
ATOM 690 C CA . MET A 1 89 ? 3.788 -10.249 6.459 1.00 91.50 89 MET A CA 1
ATOM 691 C C . MET A 1 89 ? 3.245 -9.465 7.661 1.00 91.50 89 MET A C 1
ATOM 693 O O . MET A 1 89 ? 2.802 -10.097 8.615 1.00 91.50 89 MET A O 1
ATOM 697 N N . PHE A 1 90 ? 3.202 -8.131 7.584 1.00 90.00 90 PHE A N 1
ATOM 698 C CA . PHE A 1 90 ? 2.660 -7.268 8.646 1.00 90.00 90 PHE A CA 1
ATOM 699 C C . PHE A 1 90 ? 1.148 -7.025 8.579 1.00 90.00 90 PHE A C 1
ATOM 701 O O . PHE A 1 90 ? 0.608 -6.337 9.437 1.00 90.00 90 PHE A O 1
ATOM 708 N N . SER A 1 91 ? 0.447 -7.558 7.576 1.00 91.12 91 SER A N 1
ATOM 709 C CA . SER A 1 91 ? -1.022 -7.548 7.597 1.00 91.12 91 SER A CA 1
ATOM 710 C C . SER A 1 91 ? -1.560 -8.592 8.578 1.00 91.12 91 SER A C 1
ATOM 712 O O . SER A 1 91 ? -0.850 -9.533 8.923 1.00 91.12 91 SER A O 1
ATOM 714 N N . ASP A 1 92 ? -2.822 -8.500 8.985 1.00 93.88 92 ASP A N 1
ATOM 715 C CA . ASP A 1 92 ? -3.463 -9.530 9.808 1.00 93.88 92 ASP A CA 1
ATOM 716 C C . ASP A 1 92 ? -3.898 -10.709 8.936 1.00 93.88 92 ASP A C 1
ATOM 718 O O . ASP A 1 92 ? -3.489 -11.857 9.141 1.00 93.88 92 ASP A O 1
ATOM 722 N N . VAL A 1 93 ? -4.662 -10.405 7.883 1.00 95.44 93 VAL A N 1
ATOM 723 C CA . VAL A 1 93 ? -5.267 -11.390 6.983 1.00 95.44 93 VAL A CA 1
ATOM 724 C C . VAL A 1 93 ? -4.647 -11.284 5.598 1.00 95.44 93 VAL A C 1
ATOM 726 O O . VAL A 1 93 ? -4.620 -10.216 4.989 1.00 95.44 93 VAL A O 1
ATOM 729 N N . LYS A 1 94 ? -4.203 -12.424 5.067 1.00 95.19 94 LYS A N 1
ATOM 730 C CA . LYS A 1 94 ? -3.557 -12.528 3.758 1.00 95.19 94 LYS A CA 1
ATOM 731 C C . LYS A 1 94 ? -4.410 -13.387 2.839 1.00 95.19 94 LYS A C 1
ATOM 733 O O . LYS A 1 94 ? -4.735 -14.522 3.181 1.00 95.19 94 LYS A O 1
ATOM 738 N N . ARG A 1 95 ? -4.731 -12.873 1.654 1.00 94.88 95 ARG A N 1
ATOM 739 C CA . ARG A 1 95 ? -5.371 -13.639 0.580 1.00 94.88 95 ARG A CA 1
ATOM 740 C C . ARG A 1 95 ? -4.545 -13.513 -0.688 1.00 94.88 95 ARG A C 1
ATOM 742 O O . ARG A 1 95 ? -4.331 -12.406 -1.173 1.00 94.88 95 ARG A O 1
ATOM 749 N N . SER A 1 96 ? -4.151 -14.640 -1.261 1.00 92.88 96 SER A N 1
ATOM 750 C CA . SER A 1 96 ? -3.608 -14.704 -2.614 1.00 92.88 96 SER A CA 1
ATOM 751 C C . SER A 1 96 ? -4.651 -15.270 -3.571 1.00 92.88 96 SER A C 1
ATOM 753 O O . SER A 1 96 ? -5.501 -16.079 -3.192 1.00 92.88 96 SER A O 1
ATOM 755 N N . THR A 1 97 ? -4.616 -14.824 -4.820 1.00 88.75 97 THR A N 1
ATOM 756 C CA . THR A 1 97 ? -5.317 -15.506 -5.909 1.00 88.75 97 THR A CA 1
ATOM 757 C C . THR A 1 97 ? -4.357 -16.463 -6.599 1.00 88.75 97 THR A C 1
ATOM 759 O O . THR A 1 97 ? -3.184 -16.138 -6.796 1.00 88.75 97 THR A O 1
ATOM 762 N N . SER A 1 98 ? -4.849 -17.639 -6.995 1.00 79.56 98 SER A N 1
ATOM 763 C CA . SER A 1 98 ? -4.142 -18.448 -7.985 1.00 79.56 98 SER A CA 1
ATOM 764 C C . SER A 1 98 ? -4.007 -17.640 -9.282 1.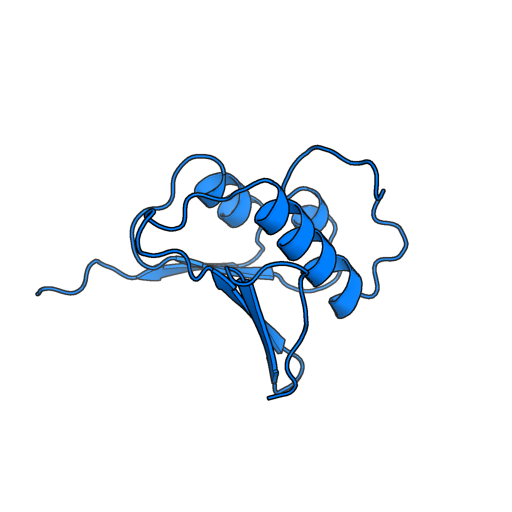00 79.56 98 SER A C 1
ATOM 766 O O . SER A 1 98 ? -4.871 -16.799 -9.558 1.00 79.56 98 SER A O 1
ATOM 768 N N . PRO A 1 99 ? -2.956 -17.861 -10.087 1.00 65.31 99 PRO A N 1
ATOM 769 C CA . PRO A 1 99 ? -2.910 -17.289 -11.425 1.00 65.31 99 PRO A CA 1
ATOM 770 C C . PRO A 1 99 ? -4.197 -17.672 -12.164 1.00 65.31 99 PRO A C 1
ATOM 772 O O . PRO A 1 99 ? -4.593 -18.839 -12.155 1.00 65.31 99 PRO A O 1
ATOM 775 N N . SER A 1 100 ? -4.882 -16.685 -12.748 1.00 56.56 100 SER A N 1
ATOM 776 C CA . SER A 1 100 ? -5.968 -16.977 -13.683 1.00 56.56 100 SER A CA 1
ATOM 777 C C . SER A 1 100 ? -5.365 -17.786 -14.830 1.00 56.56 100 SER A C 1
ATOM 779 O O . SER A 1 100 ? -4.357 -17.329 -15.380 1.00 56.56 100 SER A O 1
ATOM 781 N N . PRO A 1 101 ? -5.927 -18.948 -15.211 1.00 53.06 101 PRO A N 1
ATOM 782 C CA . PRO A 1 101 ? -5.637 -19.488 -16.529 1.00 53.06 101 PRO A CA 1
ATOM 783 C C . PRO A 1 101 ? -6.047 -18.406 -17.536 1.00 53.06 101 PRO A C 1
ATOM 785 O O . PRO A 1 101 ? -7.139 -17.842 -17.428 1.00 53.06 101 PRO A O 1
ATOM 788 N N . ALA A 1 102 ? -5.100 -18.015 -18.384 1.00 50.94 102 ALA A N 1
ATOM 789 C CA . ALA A 1 102 ? -5.354 -17.130 -19.512 1.00 50.94 102 ALA A CA 1
ATOM 790 C C . ALA A 1 102 ? -6.171 -17.864 -20.580 1.00 50.94 102 ALA A C 1
ATOM 792 O O . ALA A 1 102 ? -6.017 -19.106 -20.672 1.00 50.94 102 ALA A O 1
#

Foldseek 3Di:
DAWDDLQDPQWTWDDDPLDIDIDRHDVVVPSDDDPSNLSSVLVSLCVSQVCPVPDNPPPPRQVSLLVRPDQFEAEDEDDQDDSSVSNQVSGPHYHYDDHDDD

Radius of gyration: 13.37 Å; chains: 1; bounding box: 31×31×38 Å

pLDDT: mean 86.71, std 11.74, range [50.94, 97.69]